Protein AF-A0A7W1JD80-F1 (afdb_monomer_lite)

pLDDT: mean 76.84, std 12.44, range [43.03, 94.75]

Foldseek 3Di:
DWAWEAAAPRLIDIARLLVCVLQLVQLLVLLVVDPPSVVVNVQSVVCVVVVHSYGYCHVQNVDLVSVVSSLRSSVSSVVVCVVVVPPSCPCVVRCVSVVVSSVVSVVVSVVPDDD

Structure (mmCIF, N/CA/C/O backbone):
data_AF-A0A7W1JD80-F1
#
_entry.id   AF-A0A7W1JD80-F1
#
loop_
_atom_site.group_PDB
_atom_site.id
_atom_site.type_symbol
_atom_site.label_atom_id
_atom_site.label_alt_id
_atom_site.label_comp_id
_atom_site.label_asym_id
_atom_site.label_entity_id
_atom_site.label_seq_id
_atom_site.pdbx_PDB_ins_code
_atom_site.Cartn_x
_atom_site.Cartn_y
_atom_site.Cartn_z
_atom_site.occupancy
_atom_site.B_iso_or_equiv
_atom_site.auth_seq_id
_atom_site.auth_comp_id
_atom_site.auth_asym_id
_atom_site.auth_atom_id
_atom_site.pdbx_PDB_model_num
ATOM 1 N N . MET A 1 1 ? -1.823 -10.042 -17.863 1.00 52.50 1 MET A N 1
ATOM 2 C CA . MET A 1 1 ? -2.337 -10.353 -16.512 1.00 52.50 1 MET A CA 1
ATOM 3 C C . MET A 1 1 ? -2.307 -9.073 -15.698 1.00 52.50 1 MET A C 1
ATOM 5 O O . MET A 1 1 ? -1.339 -8.329 -15.827 1.00 52.50 1 MET A O 1
ATOM 9 N N . SER A 1 2 ? -3.361 -8.812 -14.931 1.00 57.25 2 SER A N 1
ATOM 10 C CA . SER A 1 2 ? -3.515 -7.640 -14.057 1.00 57.25 2 SER A CA 1
ATOM 11 C C . SER A 1 2 ? -3.456 -8.102 -12.603 1.00 57.25 2 SER A C 1
ATOM 13 O O . SER A 1 2 ? -3.815 -9.249 -12.342 1.00 57.25 2 SER A O 1
ATOM 15 N N . TYR A 1 3 ? -3.009 -7.245 -11.687 1.00 67.06 3 TYR A N 1
ATOM 16 C CA . TYR A 1 3 ? -3.169 -7.506 -10.255 1.00 67.06 3 TYR A CA 1
ATOM 17 C C . TYR A 1 3 ? -4.463 -6.877 -9.744 1.00 67.06 3 TYR A C 1
ATOM 19 O O . TYR A 1 3 ? -4.990 -5.955 -10.378 1.00 67.06 3 TYR A O 1
ATOM 27 N N . ILE A 1 4 ? -4.943 -7.353 -8.599 1.00 60.94 4 ILE A N 1
ATOM 28 C CA . ILE A 1 4 ? -6.041 -6.743 -7.850 1.00 60.94 4 ILE A CA 1
ATOM 29 C C . ILE A 1 4 ? -5.649 -6.745 -6.368 1.00 60.94 4 ILE A C 1
ATOM 31 O O . ILE A 1 4 ? -5.332 -7.800 -5.821 1.00 60.94 4 ILE A O 1
ATOM 35 N N . ILE A 1 5 ? -5.652 -5.572 -5.731 1.00 66.50 5 ILE A N 1
ATOM 36 C CA . ILE A 1 5 ? -5.660 -5.472 -4.266 1.00 66.50 5 ILE A CA 1
ATOM 37 C C . ILE A 1 5 ? -7.098 -5.192 -3.854 1.00 66.50 5 ILE A C 1
ATOM 39 O O . ILE A 1 5 ? -7.606 -4.110 -4.155 1.00 66.50 5 ILE A O 1
ATOM 43 N N . ASP A 1 6 ? -7.760 -6.156 -3.227 1.00 66.69 6 ASP A N 1
ATOM 44 C CA . ASP A 1 6 ? -9.093 -5.930 -2.678 1.00 66.69 6 ASP A CA 1
ATOM 45 C C . ASP A 1 6 ? -8.962 -5.078 -1.410 1.00 66.69 6 ASP A C 1
ATOM 47 O O . ASP A 1 6 ? -8.194 -5.389 -0.491 1.00 66.69 6 ASP A O 1
ATOM 51 N N . GLY A 1 7 ? -9.640 -3.935 -1.423 1.00 61.62 7 GLY A N 1
ATOM 52 C CA . GLY A 1 7 ? -9.552 -2.909 -0.397 1.00 61.62 7 GLY A CA 1
ATOM 53 C C . GLY A 1 7 ? -10.924 -2.592 0.180 1.00 61.62 7 GLY A C 1
ATOM 54 O O . GLY A 1 7 ? -11.953 -2.851 -0.436 1.00 61.62 7 GLY A O 1
ATOM 55 N N . ALA A 1 8 ? -10.962 -1.990 1.369 1.00 58.62 8 ALA A N 1
ATOM 56 C CA . ALA A 1 8 ? -12.231 -1.679 2.021 1.00 58.62 8 ALA A CA 1
ATOM 57 C C . ALA A 1 8 ? -13.147 -0.797 1.142 1.00 58.62 8 ALA A C 1
ATOM 59 O O . ALA A 1 8 ? -12.688 0.118 0.454 1.00 58.62 8 ALA A O 1
ATOM 60 N N . GLN A 1 9 ? -14.460 -1.044 1.227 1.00 58.97 9 GLN A N 1
ATOM 61 C CA . GLN A 1 9 ? -15.522 -0.245 0.589 1.00 58.97 9 GLN A CA 1
ATOM 62 C C . GLN A 1 9 ? -15.524 -0.262 -0.956 1.00 58.97 9 GLN A C 1
ATOM 64 O O . GLN A 1 9 ? -15.876 0.738 -1.589 1.00 58.97 9 GLN A O 1
ATOM 69 N N . GLY A 1 10 ? -15.158 -1.391 -1.576 1.00 60.41 10 GLY A N 1
ATOM 70 C CA . GLY A 1 10 ? -15.202 -1.561 -3.038 1.00 60.41 10 GLY A CA 1
ATOM 71 C C . GLY A 1 10 ? -14.173 -0.701 -3.770 1.00 60.41 10 GLY A C 1
ATOM 72 O O . GLY A 1 10 ? -14.408 -0.237 -4.888 1.00 60.41 10 GLY A O 1
ATOM 73 N N . GLN A 1 11 ? -13.053 -0.419 -3.105 1.00 63.47 11 GLN A N 1
ATOM 74 C CA . GLN A 1 11 ? -11.950 0.360 -3.652 1.00 63.47 11 GLN A CA 1
ATOM 75 C C . GLN A 1 11 ? -10.893 -0.555 -4.271 1.00 63.47 11 GLN A C 1
ATOM 77 O O . GLN A 1 11 ? -9.716 -0.368 -4.001 1.00 63.47 11 GLN A O 1
ATOM 82 N N . ASP A 1 12 ? -11.286 -1.528 -5.096 1.00 68.88 12 ASP A N 1
ATOM 83 C CA . ASP A 1 12 ? -10.377 -2.516 -5.683 1.00 68.88 12 ASP A CA 1
ATOM 84 C C . ASP A 1 12 ? -9.228 -1.848 -6.469 1.00 68.88 12 ASP A C 1
ATOM 86 O O . ASP A 1 12 ? -9.407 -1.032 -7.396 1.00 68.88 12 ASP A O 1
ATOM 90 N N . TRP A 1 13 ? -7.992 -2.218 -6.147 1.00 69.69 13 TRP A N 1
ATOM 91 C CA . TRP A 1 13 ? -6.794 -1.680 -6.781 1.00 69.69 13 TRP A CA 1
ATOM 92 C C . TRP A 1 13 ? -6.397 -2.595 -7.924 1.00 69.69 13 TRP A C 1
ATOM 94 O O . TRP A 1 13 ? -5.564 -3.479 -7.771 1.00 69.69 13 TRP A O 1
ATOM 104 N N . GLN A 1 14 ? -7.002 -2.380 -9.085 1.00 68.50 14 GLN A N 1
ATOM 105 C CA . GLN A 1 14 ? -6.587 -3.069 -10.303 1.00 68.50 14 GLN A CA 1
ATOM 106 C C . GLN A 1 14 ? -5.490 -2.295 -11.036 1.00 68.50 14 GLN A C 1
ATOM 108 O O . GLN A 1 14 ? -5.590 -1.069 -11.157 1.00 68.50 14 GLN A O 1
ATOM 113 N N . GLY A 1 15 ? -4.484 -3.004 -11.549 1.00 69.88 15 GLY A N 1
ATOM 114 C CA . GLY A 1 15 ? -3.402 -2.419 -12.344 1.00 69.88 15 GLY A CA 1
ATOM 115 C C . GLY A 1 15 ? -2.549 -3.462 -13.069 1.00 69.88 15 GLY A C 1
ATOM 116 O O . GLY A 1 15 ? -2.834 -4.662 -13.037 1.00 69.88 15 GLY A O 1
ATOM 117 N N . ALA A 1 16 ? -1.495 -3.016 -13.755 1.00 67.56 16 ALA A N 1
ATOM 118 C CA . ALA A 1 16 ? -0.592 -3.918 -14.466 1.00 67.56 16 ALA A CA 1
ATOM 119 C C . ALA A 1 16 ? 0.195 -4.787 -13.472 1.00 67.56 16 ALA A C 1
ATOM 121 O O . ALA A 1 16 ? 0.819 -4.256 -12.560 1.00 67.56 16 ALA A O 1
ATOM 122 N N . ASN A 1 17 ? 0.189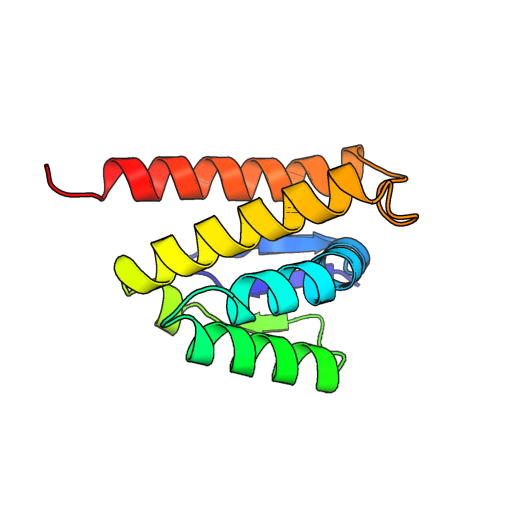 -6.116 -13.644 1.00 69.62 17 ASN A N 1
ATOM 123 C CA . ASN A 1 17 ? 0.783 -7.073 -12.690 1.00 69.62 17 ASN A CA 1
ATOM 124 C C . ASN A 1 17 ? 2.229 -6.731 -12.285 1.00 69.62 17 ASN A C 1
ATOM 126 O O . ASN A 1 17 ? 2.624 -6.897 -11.137 1.00 69.62 17 ASN A O 1
ATOM 130 N N . TRP A 1 18 ? 3.016 -6.189 -13.214 1.00 68.81 18 TRP A N 1
ATOM 131 C CA . TRP A 1 18 ? 4.397 -5.816 -12.934 1.00 68.81 18 TRP A CA 1
ATOM 132 C C . TRP A 1 18 ? 4.523 -4.647 -11.939 1.00 68.81 18 TRP A C 1
ATOM 134 O O . TRP A 1 18 ? 5.522 -4.588 -11.231 1.00 68.81 18 TRP A O 1
ATOM 144 N N . VAL A 1 19 ? 3.525 -3.758 -11.824 1.00 73.00 19 VAL A N 1
ATOM 145 C CA . VAL A 1 19 ? 3.496 -2.690 -10.806 1.00 73.00 19 VAL A CA 1
ATOM 146 C C . VAL A 1 19 ? 3.373 -3.303 -9.414 1.00 73.00 19 VAL A C 1
ATOM 148 O O . VAL A 1 19 ? 4.132 -2.930 -8.526 1.00 73.00 19 VAL A O 1
ATOM 151 N N . PHE A 1 20 ? 2.498 -4.299 -9.231 1.00 75.38 20 PHE A N 1
ATOM 152 C CA . PHE A 1 20 ? 2.412 -5.047 -7.972 1.00 75.38 20 PHE A CA 1
ATOM 153 C C . PHE A 1 20 ? 3.721 -5.767 -7.651 1.00 75.38 20 PHE A C 1
ATOM 155 O O . PHE A 1 20 ? 4.232 -5.606 -6.549 1.00 75.38 20 PHE A O 1
ATOM 162 N N . LEU A 1 21 ? 4.319 -6.465 -8.622 1.00 75.44 21 LEU A N 1
ATOM 163 C CA . LEU A 1 21 ? 5.630 -7.108 -8.447 1.00 75.44 21 LEU A CA 1
ATOM 164 C C . LEU A 1 21 ? 6.742 -6.106 -8.090 1.00 75.44 21 LEU A C 1
ATOM 166 O O . LEU A 1 21 ? 7.640 -6.424 -7.322 1.00 75.44 21 LEU A O 1
ATOM 170 N N . SER A 1 22 ? 6.677 -4.888 -8.628 1.00 78.81 22 SER A N 1
ATOM 171 C CA . SER A 1 22 ? 7.663 -3.836 -8.352 1.00 78.81 22 SER A CA 1
ATOM 172 C C . SER A 1 22 ? 7.466 -3.184 -6.984 1.00 78.81 22 SER A C 1
ATOM 174 O O . SER A 1 22 ? 8.421 -2.667 -6.410 1.00 78.81 22 SER A O 1
ATOM 176 N N . MET A 1 23 ? 6.229 -3.183 -6.483 1.00 79.75 23 MET A N 1
ATOM 177 C CA . MET A 1 23 ? 5.836 -2.579 -5.210 1.00 79.75 23 MET A CA 1
ATOM 178 C C . MET A 1 23 ? 5.896 -3.566 -4.042 1.00 79.75 23 MET A C 1
ATOM 180 O O . MET A 1 23 ? 6.081 -3.124 -2.914 1.00 79.75 23 MET A O 1
ATOM 184 N N . SER A 1 24 ? 5.738 -4.870 -4.275 1.00 84.31 24 SER A N 1
ATOM 185 C CA . SER A 1 24 ? 5.531 -5.877 -3.228 1.00 84.31 24 SER A CA 1
ATOM 186 C C . SER A 1 24 ? 6.726 -6.021 -2.282 1.00 84.31 24 SER A C 1
ATOM 188 O O . SER A 1 24 ? 6.542 -5.975 -1.068 1.00 84.31 24 SER A O 1
ATOM 190 N N . GLU A 1 25 ? 7.955 -6.085 -2.800 1.00 87.81 25 GLU A N 1
ATOM 191 C CA . GLU A 1 25 ? 9.172 -6.105 -1.973 1.00 87.81 25 GLU A CA 1
ATOM 192 C C . GLU A 1 25 ? 9.374 -4.804 -1.160 1.00 87.81 25 GLU A C 1
ATOM 194 O O . GLU A 1 25 ? 9.520 -4.884 0.066 1.00 87.81 25 GLU A O 1
ATOM 199 N N . PRO A 1 26 ? 9.355 -3.595 -1.769 1.00 89.06 26 PRO A N 1
ATOM 200 C CA . PRO A 1 26 ? 9.429 -2.340 -1.019 1.00 89.06 26 PRO A CA 1
ATOM 201 C C . PRO A 1 26 ? 8.320 -2.181 0.025 1.00 89.06 26 PRO A C 1
ATOM 203 O O . PRO A 1 26 ? 8.572 -1.659 1.112 1.00 89.06 26 PRO A O 1
ATOM 206 N N . LEU A 1 27 ? 7.109 -2.633 -0.298 1.00 89.75 27 LEU A N 1
ATOM 207 C CA . LEU A 1 27 ? 5.946 -2.565 0.578 1.00 89.75 27 LEU A CA 1
ATOM 208 C C . LEU A 1 27 ? 6.068 -3.518 1.761 1.00 89.75 27 LEU A C 1
ATOM 210 O O . LEU A 1 27 ? 5.799 -3.108 2.887 1.00 89.75 27 LEU A O 1
ATOM 214 N N . LEU A 1 28 ? 6.537 -4.746 1.542 1.00 92.19 28 LEU A N 1
ATOM 215 C CA . LEU A 1 28 ? 6.799 -5.689 2.624 1.00 92.19 28 LEU A CA 1
ATOM 216 C C . LEU A 1 28 ? 7.852 -5.138 3.592 1.00 92.19 28 LEU A C 1
ATOM 218 O O . LEU A 1 28 ? 7.640 -5.160 4.803 1.00 92.19 28 LEU A O 1
ATOM 222 N N . ALA A 1 29 ? 8.945 -4.577 3.066 1.00 91.81 29 ALA A N 1
ATOM 223 C CA . ALA A 1 29 ? 9.975 -3.948 3.888 1.00 91.81 29 ALA A CA 1
ATOM 224 C C . ALA A 1 29 ? 9.422 -2.761 4.699 1.00 91.81 29 ALA A C 1
ATOM 226 O O . ALA A 1 29 ? 9.726 -2.626 5.881 1.00 91.81 29 ALA A O 1
ATOM 227 N N . ALA A 1 30 ? 8.581 -1.920 4.090 1.00 92.75 30 ALA A N 1
ATOM 228 C CA . ALA A 1 30 ? 7.939 -0.806 4.783 1.00 92.75 30 ALA A CA 1
ATOM 229 C C . ALA A 1 30 ? 6.979 -1.272 5.891 1.00 92.75 30 ALA A C 1
ATOM 231 O O . ALA A 1 30 ? 6.983 -0.708 6.985 1.00 92.75 30 ALA A O 1
ATOM 232 N N . LEU A 1 31 ? 6.182 -2.316 5.638 1.00 94.19 31 LEU A N 1
ATOM 233 C CA . LEU A 1 31 ? 5.270 -2.885 6.633 1.00 94.19 31 LEU A CA 1
ATOM 234 C C . LEU A 1 31 ? 6.037 -3.454 7.833 1.00 94.19 31 LEU A C 1
ATOM 236 O O . LEU A 1 31 ? 5.677 -3.166 8.968 1.00 94.19 31 LEU A O 1
ATOM 240 N N . GLN A 1 32 ? 7.130 -4.186 7.612 1.00 94.38 32 GLN A N 1
ATOM 241 C CA . GLN A 1 32 ? 7.937 -4.778 8.693 1.00 94.38 32 GLN A CA 1
ATOM 242 C C . GLN A 1 32 ? 8.554 -3.745 9.651 1.00 94.38 32 GLN A C 1
ATOM 244 O O . GLN A 1 32 ? 8.861 -4.065 10.798 1.00 94.38 32 GLN A O 1
ATOM 249 N N . GLU A 1 33 ? 8.723 -2.501 9.206 1.00 94.75 33 GLU A N 1
ATOM 250 C CA . GLU A 1 33 ? 9.251 -1.409 10.029 1.00 94.75 33 GLU A CA 1
ATOM 251 C C . GLU A 1 33 ? 8.166 -0.683 10.843 1.00 94.75 33 GLU A C 1
ATOM 253 O O . GLU A 1 33 ? 8.478 0.087 11.757 1.00 94.75 33 GLU A O 1
ATOM 258 N N . ILE A 1 34 ? 6.884 -0.917 10.546 1.00 92.50 34 ILE A N 1
ATOM 259 C CA . ILE A 1 34 ? 5.760 -0.281 11.234 1.00 92.50 34 ILE A CA 1
ATOM 260 C C . ILE A 1 34 ? 5.208 -1.233 12.299 1.00 92.50 34 ILE A C 1
ATOM 262 O O . ILE A 1 34 ? 4.615 -2.267 12.009 1.00 92.50 34 ILE A O 1
ATOM 266 N N . LYS A 1 35 ? 5.333 -0.842 13.571 1.00 90.81 35 LYS A N 1
ATOM 267 C CA . LYS A 1 35 ? 4.751 -1.590 14.694 1.00 90.81 35 LYS A CA 1
ATOM 268 C C . LYS A 1 35 ? 3.232 -1.738 14.529 1.00 90.81 35 LYS A C 1
ATOM 270 O O . LYS A 1 35 ? 2.527 -0.726 14.465 1.00 90.81 35 LYS A O 1
ATOM 275 N N . GLY A 1 36 ? 2.713 -2.966 14.568 1.00 89.19 36 GLY A N 1
ATOM 276 C CA . GLY A 1 36 ? 1.280 -3.232 14.391 1.00 89.19 36 GLY A CA 1
ATOM 277 C C . GLY A 1 36 ? 0.855 -3.509 12.945 1.00 89.19 36 GLY A C 1
ATOM 278 O O . GLY A 1 36 ? -0.347 -3.600 12.700 1.00 89.19 36 GLY A O 1
ATOM 279 N N . ALA A 1 37 ? 1.799 -3.590 12.003 1.00 93.06 37 ALA A N 1
ATOM 280 C CA . ALA A 1 37 ? 1.554 -3.925 10.600 1.00 93.06 37 ALA A CA 1
ATOM 281 C C . ALA A 1 37 ? 1.718 -5.422 10.289 1.00 93.06 37 ALA A C 1
ATOM 283 O O . ALA A 1 37 ? 1.606 -5.815 9.128 1.00 93.06 37 ALA A O 1
ATOM 284 N N . GLU A 1 38 ? 1.986 -6.256 11.297 1.00 94.75 38 GLU A N 1
ATOM 285 C CA . GLU A 1 38 ? 2.278 -7.683 11.142 1.00 94.75 38 GLU A CA 1
ATOM 286 C C . GLU A 1 38 ? 1.199 -8.420 10.321 1.00 94.75 38 GLU A C 1
ATOM 288 O O . GLU A 1 38 ? 1.577 -9.108 9.376 1.00 94.75 38 GLU A O 1
ATOM 293 N N . PRO A 1 39 ? -0.120 -8.197 10.531 1.00 93.50 39 PRO A N 1
ATOM 294 C CA . PRO A 1 39 ? -1.154 -8.864 9.731 1.00 93.50 39 PRO A CA 1
ATOM 295 C C . PRO A 1 39 ? -1.114 -8.509 8.235 1.00 93.50 39 PRO A C 1
ATOM 297 O O . PRO A 1 39 ? -1.375 -9.354 7.381 1.00 93.50 39 PRO A O 1
ATOM 300 N N . LEU A 1 40 ? -0.779 -7.256 7.903 1.00 91.69 40 LEU A N 1
ATOM 301 C CA . LEU A 1 40 ? -0.636 -6.811 6.513 1.00 91.69 40 LEU A CA 1
ATOM 302 C C . LEU A 1 40 ? 0.639 -7.386 5.884 1.00 91.69 40 LEU A C 1
ATOM 304 O O . LEU A 1 40 ? 0.624 -7.791 4.722 1.00 91.69 40 LEU A O 1
ATOM 308 N N . ALA A 1 41 ? 1.737 -7.421 6.646 1.00 93.19 41 ALA A N 1
ATOM 309 C CA . ALA A 1 41 ? 3.013 -7.966 6.195 1.00 93.19 41 ALA A CA 1
ATOM 310 C C . ALA A 1 41 ? 2.915 -9.471 5.910 1.00 93.19 41 ALA A C 1
ATOM 312 O O . ALA A 1 41 ? 3.392 -9.924 4.870 1.00 93.19 41 ALA A O 1
ATOM 313 N N . GLU A 1 42 ? 2.269 -10.228 6.800 1.00 93.44 42 GLU A N 1
ATOM 314 C CA . GLU A 1 42 ? 2.042 -11.668 6.642 1.00 93.44 42 GLU A CA 1
ATOM 315 C C . GLU A 1 42 ? 1.247 -11.959 5.369 1.00 93.44 42 GLU A C 1
ATOM 317 O O . GLU A 1 42 ? 1.709 -12.720 4.518 1.00 93.44 42 GLU A O 1
ATOM 322 N N . ARG A 1 43 ? 0.111 -11.282 5.166 1.00 90.75 43 ARG A N 1
ATOM 323 C CA . ARG A 1 43 ? -0.747 -11.554 4.006 1.00 90.75 43 ARG A CA 1
ATOM 324 C C . ARG A 1 43 ? -0.117 -11.132 2.676 1.00 90.75 43 ARG A C 1
ATOM 326 O O . ARG A 1 43 ? -0.294 -11.802 1.655 1.00 90.75 43 ARG A O 1
ATOM 333 N N . LEU A 1 44 ? 0.668 -10.052 2.681 1.00 89.62 44 LEU A N 1
ATOM 334 C CA . LEU A 1 44 ? 1.464 -9.664 1.519 1.00 89.62 44 LEU A CA 1
ATOM 335 C C . LEU A 1 44 ? 2.539 -10.712 1.205 1.00 89.62 44 LEU A C 1
ATOM 337 O O . LEU A 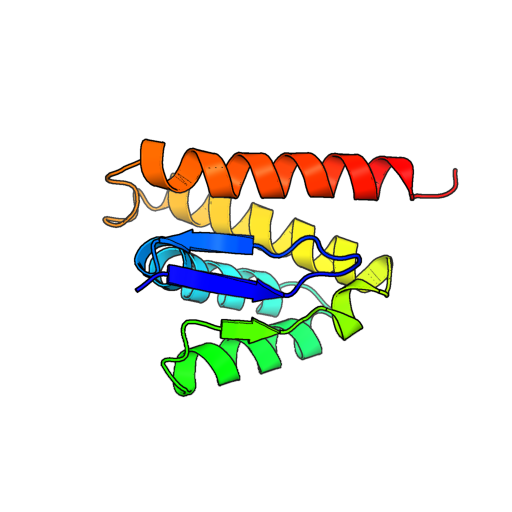1 44 ? 2.669 -11.112 0.050 1.00 89.62 44 LEU A O 1
ATOM 341 N N . ALA A 1 45 ? 3.273 -11.191 2.213 1.00 89.44 45 ALA A N 1
ATOM 342 C CA . ALA A 1 45 ? 4.298 -12.216 2.030 1.00 89.44 45 ALA A CA 1
ATOM 343 C C . ALA A 1 45 ? 3.705 -13.539 1.514 1.00 89.44 45 ALA A C 1
ATOM 345 O O . ALA A 1 45 ? 4.269 -14.158 0.611 1.00 89.44 45 ALA A O 1
ATOM 346 N N . GLU A 1 46 ? 2.546 -13.954 2.029 1.00 88.31 46 GLU A N 1
ATOM 347 C CA . GLU A 1 46 ? 1.805 -15.116 1.526 1.00 88.31 46 GLU A CA 1
ATOM 348 C C . GLU A 1 46 ? 1.407 -14.947 0.057 1.00 88.31 46 GLU A C 1
ATOM 350 O O . GLU A 1 46 ? 1.629 -15.848 -0.752 1.00 88.31 46 GLU 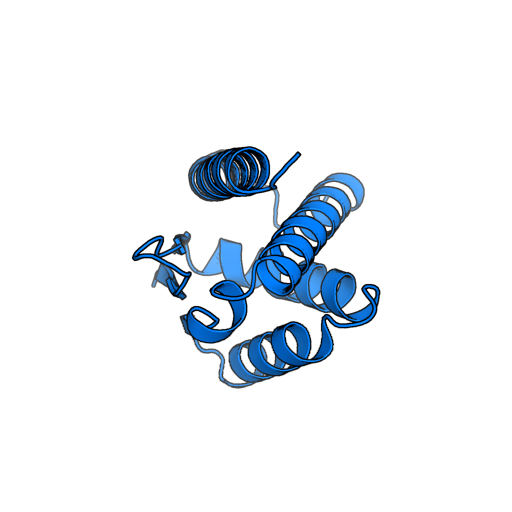A O 1
ATOM 355 N N . THR A 1 47 ? 0.890 -13.772 -0.309 1.00 85.12 47 THR A N 1
ATOM 356 C CA . THR A 1 47 ? 0.504 -13.461 -1.693 1.00 85.12 47 THR A CA 1
ATOM 357 C C . THR A 1 47 ? 1.704 -13.506 -2.641 1.00 85.12 47 THR A C 1
ATOM 359 O O . THR A 1 47 ? 1.610 -14.070 -3.733 1.00 85.12 47 THR A O 1
ATOM 362 N N . MET A 1 48 ? 2.849 -12.965 -2.210 1.00 83.44 48 MET A N 1
ATOM 363 C CA . MET A 1 48 ? 4.105 -13.017 -2.964 1.00 83.44 48 MET A CA 1
ATOM 364 C C . MET A 1 48 ? 4.585 -14.460 -3.168 1.00 83.44 48 MET A C 1
ATOM 366 O O . MET A 1 48 ? 4.954 -14.821 -4.282 1.00 83.44 48 MET A O 1
ATOM 370 N N . ASN A 1 49 ? 4.536 -15.295 -2.124 1.00 82.75 49 ASN A N 1
ATOM 371 C CA . ASN A 1 49 ? 4.931 -16.707 -2.200 1.00 82.75 49 ASN A CA 1
ATOM 372 C C . ASN A 1 49 ? 3.995 -17.545 -3.079 1.00 82.75 49 ASN A C 1
ATOM 374 O O . ASN A 1 49 ? 4.434 -18.513 -3.695 1.00 82.75 49 ASN A O 1
ATOM 378 N N . ALA A 1 50 ? 2.711 -17.189 -3.134 1.00 80.25 50 ALA A N 1
ATOM 379 C CA . ALA A 1 50 ? 1.727 -17.858 -3.976 1.00 80.25 50 ALA A CA 1
ATOM 380 C C . ALA A 1 50 ? 1.850 -17.490 -5.467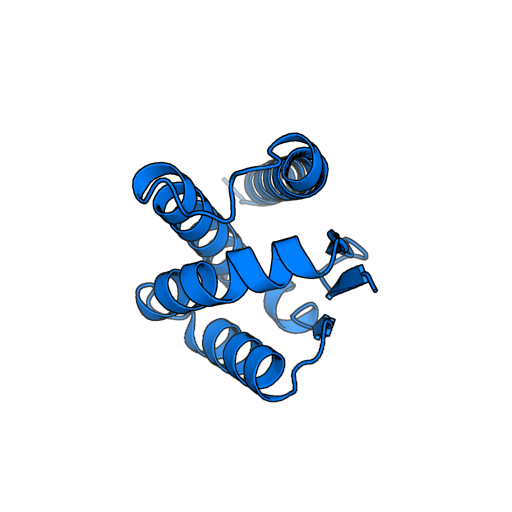 1.00 80.25 50 ALA A C 1
ATOM 382 O O . ALA A 1 50 ? 1.092 -18.027 -6.275 1.00 80.25 50 ALA A O 1
ATOM 383 N N . GLU A 1 51 ? 2.734 -16.545 -5.825 1.00 71.00 51 GLU A N 1
ATOM 384 C CA . GLU A 1 51 ? 2.822 -15.925 -7.160 1.00 71.00 51 GLU A CA 1
ATOM 385 C C . GLU A 1 51 ? 1.455 -15.424 -7.671 1.00 71.00 51 GLU A C 1
ATOM 387 O O . GLU A 1 51 ? 1.196 -15.302 -8.872 1.00 71.00 51 GLU A O 1
ATOM 392 N N . SER A 1 52 ? 0.557 -15.125 -6.729 1.00 68.31 52 SER A N 1
ATOM 393 C CA . SER A 1 52 ? -0.788 -14.651 -6.995 1.00 68.31 52 SER A CA 1
ATOM 394 C C . SER A 1 52 ? -0.726 -13.150 -7.246 1.00 68.31 52 SER A C 1
ATOM 396 O O . SER A 1 52 ? -0.242 -12.386 -6.416 1.00 68.31 52 SER A O 1
ATOM 398 N N . GLY A 1 53 ? -1.274 -12.697 -8.374 1.00 68.81 53 GLY A N 1
ATOM 399 C CA . GLY A 1 53 ? -1.514 -11.269 -8.613 1.00 68.81 53 GLY A CA 1
ATOM 400 C C . GLY A 1 53 ? -2.661 -10.697 -7.765 1.00 68.81 53 GLY A C 1
ATOM 401 O O . GLY A 1 53 ? -3.131 -9.599 -8.046 1.00 68.81 53 GLY A O 1
ATOM 402 N N . TYR A 1 54 ? -3.177 -11.442 -6.788 1.00 78.81 54 TYR A N 1
ATOM 403 C CA . TYR A 1 54 ? -4.333 -11.067 -5.979 1.00 78.81 54 TYR A CA 1
ATOM 404 C C . TYR A 1 54 ? -3.966 -10.967 -4.500 1.00 78.81 54 TYR A C 1
ATOM 406 O O . TYR A 1 54 ? -3.603 -11.981 -3.904 1.00 78.81 54 TYR A O 1
ATOM 414 N N . LEU A 1 55 ? -4.106 -9.770 -3.924 1.00 83.12 55 LEU A N 1
ATOM 415 C CA . LEU A 1 55 ? -3.934 -9.490 -2.497 1.00 83.12 55 LEU A CA 1
ATOM 416 C C . LEU A 1 55 ? -5.275 -9.043 -1.906 1.00 83.12 55 LEU A C 1
ATOM 418 O O . LEU A 1 55 ? -5.761 -7.971 -2.248 1.00 83.12 55 LEU A O 1
ATOM 422 N N . ASP A 1 56 ? -5.848 -9.814 -0.989 1.00 83.38 56 ASP A N 1
ATOM 423 C CA . ASP A 1 56 ? -7.067 -9.416 -0.273 1.00 83.38 56 ASP A CA 1
ATOM 424 C C . ASP A 1 56 ? -6.733 -8.921 1.132 1.00 83.38 56 ASP A C 1
ATOM 426 O O . ASP A 1 56 ? -6.309 -9.696 1.986 1.00 83.38 56 ASP A O 1
ATOM 430 N N . ILE A 1 57 ? -6.916 -7.631 1.388 1.00 83.06 57 ILE A N 1
ATOM 431 C CA . ILE A 1 57 ? -6.731 -7.015 2.713 1.00 83.06 57 ILE A CA 1
ATOM 432 C C . ILE A 1 57 ? -7.963 -6.201 3.119 1.00 83.06 57 ILE A C 1
ATOM 434 O O . ILE A 1 57 ? -7.872 -5.312 3.967 1.00 83.06 57 ILE A O 1
ATOM 438 N N . SER A 1 58 ? -9.106 -6.474 2.491 1.00 81.81 58 SER A N 1
ATOM 439 C CA . SER A 1 58 ? -10.345 -5.713 2.649 1.00 81.81 58 SER A CA 1
ATOM 440 C C . SER A 1 58 ? -10.801 -5.644 4.114 1.00 81.81 58 SER A C 1
ATOM 442 O O . SER A 1 58 ? -11.002 -4.546 4.636 1.00 81.81 58 SER A O 1
ATOM 444 N N . ASP A 1 59 ? -10.842 -6.792 4.794 1.00 86.00 59 ASP A N 1
ATOM 445 C CA . ASP A 1 59 ? -11.134 -6.965 6.225 1.00 86.00 59 ASP A CA 1
ATOM 446 C C . ASP A 1 59 ? -10.180 -6.168 7.129 1.00 86.00 59 ASP A C 1
ATOM 448 O O . ASP A 1 59 ? -10.600 -5.512 8.084 1.00 86.00 59 ASP A O 1
ATOM 452 N N . LEU A 1 60 ? -8.882 -6.186 6.819 1.00 86.31 60 LEU A N 1
ATOM 453 C CA . LEU A 1 60 ? -7.872 -5.463 7.585 1.00 86.31 60 LEU A CA 1
ATOM 454 C C . LEU A 1 60 ? -8.079 -3.953 7.455 1.00 86.31 60 LEU A C 1
ATOM 456 O O . LEU A 1 60 ? -7.973 -3.232 8.448 1.00 86.31 60 LEU A O 1
ATOM 460 N N . LEU A 1 61 ? -8.412 -3.469 6.257 1.00 85.31 61 LEU A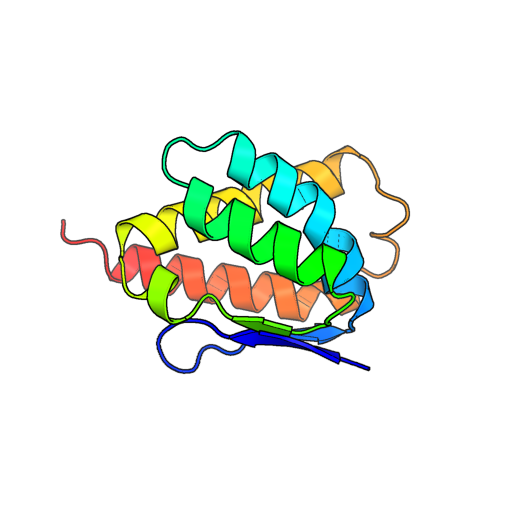 N 1
ATOM 461 C CA . LEU A 1 61 ? -8.597 -2.045 5.975 1.00 85.31 61 LEU A CA 1
ATOM 462 C C . LEU A 1 61 ? -9.915 -1.463 6.515 1.00 85.31 61 LEU A C 1
ATOM 464 O O . LEU A 1 61 ? -10.044 -0.237 6.556 1.00 85.31 61 LEU A O 1
ATOM 468 N N . GLU A 1 62 ? -10.855 -2.284 6.996 1.00 83.62 62 GLU A N 1
ATOM 469 C CA . GLU A 1 62 ? -12.031 -1.796 7.740 1.00 83.62 62 GLU A CA 1
ATOM 470 C C . GLU A 1 62 ? -11.632 -1.092 9.045 1.00 83.62 62 GLU A C 1
ATOM 472 O O . GLU A 1 62 ? -12.324 -0.188 9.518 1.00 83.62 62 GLU A O 1
ATOM 477 N N . SER A 1 63 ? -10.488 -1.470 9.625 1.00 84.88 63 SER A N 1
ATOM 478 C CA . SER A 1 63 ? -9.925 -0.791 10.787 1.00 84.88 63 SER A CA 1
ATOM 479 C C . SER A 1 63 ? -9.264 0.530 10.375 1.00 84.88 63 SER A C 1
ATOM 481 O O . SER A 1 63 ? -8.260 0.506 9.656 1.00 84.88 63 SER A O 1
ATOM 483 N N . PRO A 1 64 ? -9.697 1.692 10.908 1.00 83.38 64 PRO A N 1
ATOM 484 C CA . PRO A 1 64 ? -9.073 2.979 10.588 1.00 83.38 64 PRO A CA 1
ATOM 485 C C . PRO A 1 64 ? -7.575 3.010 10.911 1.00 83.38 64 PRO A C 1
ATOM 487 O O . PRO A 1 64 ? -6.778 3.600 10.183 1.00 83.38 64 PRO A O 1
ATOM 490 N N . LYS A 1 65 ? -7.177 2.324 11.991 1.00 87.75 65 LYS A N 1
ATOM 491 C CA . LYS A 1 65 ? -5.775 2.196 12.396 1.00 87.75 65 LYS A CA 1
ATOM 492 C C . LYS A 1 65 ? -4.967 1.422 11.355 1.00 87.75 65 LYS A C 1
ATOM 494 O O . LYS A 1 65 ? -3.868 1.841 11.008 1.00 87.75 65 LYS A O 1
ATOM 499 N N . MET A 1 66 ? -5.494 0.298 10.880 1.00 88.81 66 MET A N 1
ATOM 500 C CA . MET A 1 66 ? -4.789 -0.554 9.926 1.00 88.81 66 MET A CA 1
ATOM 501 C C . MET A 1 66 ? -4.763 0.071 8.529 1.00 88.81 66 MET A C 1
ATOM 503 O O . MET A 1 66 ? -3.744 0.009 7.851 1.00 88.81 66 MET A O 1
ATOM 507 N N . ASN A 1 67 ? -5.828 0.777 8.145 1.00 84.81 67 ASN A N 1
ATOM 508 C CA . ASN A 1 67 ? -5.842 1.590 6.935 1.00 84.81 67 ASN A CA 1
ATOM 509 C C . ASN A 1 67 ? -4.754 2.678 6.972 1.00 84.81 67 ASN A C 1
ATOM 511 O O . ASN A 1 67 ? -3.998 2.838 6.017 1.00 84.81 67 ASN A O 1
ATOM 515 N N . ALA A 1 68 ? -4.584 3.370 8.103 1.00 85.12 68 ALA A N 1
ATOM 516 C CA . ALA A 1 68 ? -3.500 4.341 8.261 1.00 85.12 68 ALA A CA 1
ATOM 517 C C . ALA A 1 68 ? -2.103 3.696 8.160 1.00 85.12 68 ALA A C 1
ATOM 519 O O . ALA A 1 68 ? -1.210 4.261 7.527 1.00 85.12 68 ALA A O 1
ATOM 520 N N . VAL A 1 69 ? -1.916 2.506 8.745 1.00 90.56 69 VAL A N 1
ATOM 521 C CA . VAL A 1 69 ? -0.671 1.725 8.630 1.00 90.56 69 VAL A CA 1
ATOM 522 C C . VAL A 1 69 ? -0.391 1.345 7.176 1.00 90.56 69 VAL A C 1
ATOM 524 O O . VAL A 1 69 ? 0.720 1.572 6.698 1.00 90.56 69 VAL A O 1
ATOM 527 N N . TRP A 1 70 ? -1.392 0.828 6.463 1.00 88.31 70 TRP A N 1
ATOM 528 C CA . TRP A 1 70 ? -1.289 0.471 5.051 1.00 88.31 70 TRP A CA 1
ATOM 529 C C . TRP A 1 70 ? -0.886 1.669 4.190 1.00 88.31 70 TRP A C 1
ATOM 531 O O . TRP A 1 70 ? 0.094 1.599 3.451 1.00 88.31 70 TRP A O 1
ATOM 541 N N . LEU A 1 71 ? -1.583 2.798 4.334 1.00 87.06 71 LEU A N 1
ATOM 542 C CA . LEU A 1 71 ? -1.292 4.013 3.570 1.00 87.06 71 LEU A CA 1
ATOM 543 C C . LEU A 1 71 ? 0.118 4.545 3.845 1.00 87.06 71 LEU A C 1
ATOM 545 O O . LEU A 1 71 ? 0.807 4.950 2.909 1.00 87.06 71 LEU A O 1
ATOM 549 N N . LYS A 1 72 ? 0.574 4.499 5.104 1.00 89.94 72 LYS A N 1
ATOM 550 C CA . LYS A 1 72 ? 1.952 4.861 5.455 1.00 89.94 72 LYS A CA 1
ATOM 551 C C . LYS A 1 72 ? 2.965 3.919 4.798 1.00 89.94 72 LYS A C 1
ATOM 553 O O . LYS A 1 72 ? 3.960 4.384 4.253 1.00 89.94 72 LYS A O 1
ATOM 558 N N . ALA A 1 73 ? 2.722 2.611 4.832 1.00 91.06 73 ALA A N 1
ATOM 559 C CA . ALA A 1 73 ? 3.629 1.639 4.230 1.00 91.06 73 ALA A CA 1
ATOM 560 C C . ALA A 1 73 ? 3.737 1.816 2.710 1.00 91.06 73 ALA A C 1
ATOM 562 O O . ALA A 1 73 ? 4.829 1.742 2.152 1.00 91.06 73 ALA A O 1
ATOM 563 N N . VAL A 1 74 ? 2.615 2.108 2.048 1.00 87.56 74 VAL A N 1
ATOM 564 C CA . VAL A 1 74 ? 2.584 2.421 0.616 1.00 87.56 74 VAL A CA 1
ATOM 565 C C . VAL A 1 74 ? 3.417 3.669 0.304 1.00 87.56 74 VAL A C 1
ATOM 567 O O . VAL A 1 74 ? 4.154 3.672 -0.681 1.00 87.56 74 VAL A O 1
ATOM 570 N N . ASP A 1 75 ? 3.376 4.695 1.153 1.00 86.44 75 ASP A N 1
ATOM 571 C CA . ASP A 1 75 ? 4.208 5.892 0.985 1.00 86.44 75 ASP A CA 1
ATOM 572 C C . ASP A 1 75 ? 5.693 5.625 1.119 1.00 86.44 75 ASP A C 1
ATOM 574 O O . ASP A 1 75 ? 6.476 6.047 0.263 1.00 86.44 75 ASP A O 1
ATOM 578 N N . ASP A 1 76 ? 6.073 4.904 2.169 1.00 90.19 76 ASP A N 1
ATOM 579 C CA . ASP A 1 76 ? 7.463 4.544 2.411 1.00 90.19 76 ASP A CA 1
ATOM 580 C C . ASP A 1 76 ? 7.992 3.661 1.266 1.00 90.19 76 ASP A C 1
ATOM 582 O O . ASP A 1 76 ? 9.125 3.838 0.811 1.00 90.19 76 ASP A O 1
ATOM 586 N N . ALA A 1 77 ? 7.159 2.764 0.729 1.00 88.19 77 ALA A N 1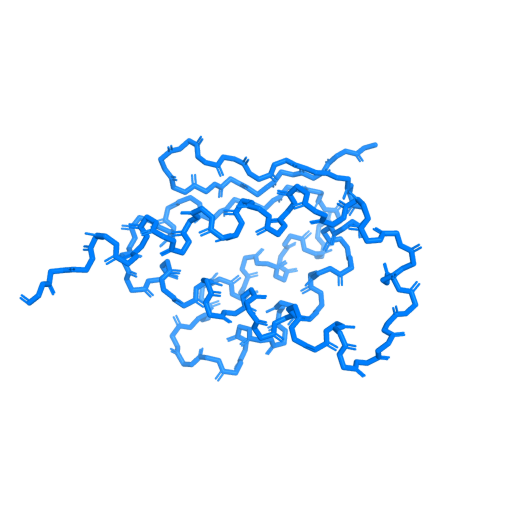
ATOM 587 C CA . ALA A 1 77 ? 7.480 1.946 -0.437 1.00 88.19 77 ALA A CA 1
ATOM 588 C C . ALA A 1 77 ? 7.699 2.792 -1.702 1.00 88.19 77 ALA A C 1
ATOM 590 O O . ALA A 1 77 ? 8.715 2.629 -2.384 1.00 88.19 77 ALA A O 1
ATOM 591 N N . ILE A 1 78 ? 6.801 3.742 -1.992 1.00 83.06 78 ILE A N 1
ATOM 592 C CA . ILE A 1 78 ? 6.938 4.667 -3.130 1.00 83.06 78 ILE A CA 1
ATOM 593 C C . ILE A 1 78 ? 8.207 5.516 -2.983 1.00 83.06 78 ILE A C 1
ATOM 595 O O . ILE A 1 78 ? 8.945 5.693 -3.956 1.00 83.06 78 ILE A O 1
ATOM 599 N N . ALA A 1 79 ? 8.486 6.032 -1.783 1.00 85.38 79 ALA A N 1
ATOM 600 C CA . ALA A 1 79 ? 9.686 6.818 -1.510 1.00 85.38 79 ALA A CA 1
ATOM 601 C C . ALA A 1 79 ? 10.959 6.003 -1.785 1.00 85.38 79 ALA A C 1
ATOM 603 O O . ALA A 1 79 ? 11.820 6.451 -2.542 1.00 85.38 79 ALA A O 1
ATOM 604 N N . ARG A 1 80 ? 11.031 4.761 -1.288 1.00 83.88 80 ARG A N 1
ATOM 605 C CA . ARG A 1 80 ? 12.156 3.842 -1.544 1.00 83.88 80 ARG A CA 1
ATOM 606 C C . ARG A 1 80 ? 12.347 3.549 -3.026 1.00 83.88 80 ARG A C 1
ATOM 608 O O . ARG A 1 80 ? 13.482 3.494 -3.499 1.00 83.88 80 ARG A O 1
ATOM 615 N N . MET A 1 81 ? 11.257 3.363 -3.766 1.00 80.38 81 MET A N 1
ATOM 616 C CA . MET A 1 81 ? 11.323 3.127 -5.209 1.00 80.38 81 MET A CA 1
ATOM 617 C C . MET A 1 81 ? 11.865 4.336 -5.971 1.00 80.38 81 MET A C 1
ATOM 619 O O . MET A 1 81 ? 12.661 4.156 -6.895 1.00 80.38 81 MET A O 1
ATOM 623 N N . ARG A 1 82 ? 11.490 5.552 -5.552 1.00 79.06 82 ARG A N 1
ATOM 624 C CA . ARG A 1 82 ? 12.012 6.810 -6.109 1.00 79.06 82 ARG A CA 1
ATOM 625 C C . ARG A 1 82 ? 13.491 7.014 -5.779 1.00 79.06 82 ARG A C 1
ATOM 627 O O . ARG A 1 82 ? 14.256 7.380 -6.663 1.00 79.06 82 ARG A O 1
ATOM 634 N N . GLU A 1 83 ? 13.899 6.753 -4.538 1.00 76.81 83 GLU A N 1
ATOM 635 C CA . GLU A 1 83 ? 15.282 6.942 -4.076 1.00 76.81 83 GLU A CA 1
ATOM 636 C C . GLU A 1 83 ? 16.263 5.943 -4.686 1.00 76.81 83 GLU A C 1
ATOM 638 O O . GLU A 1 83 ? 17.373 6.316 -5.063 1.00 76.81 83 GLU A O 1
ATOM 643 N N . ARG A 1 84 ? 15.870 4.670 -4.817 1.00 65.81 84 ARG A N 1
ATOM 644 C CA . ARG A 1 84 ? 16.755 3.632 -5.364 1.00 65.81 84 ARG A CA 1
ATOM 645 C C . ARG A 1 84 ? 16.967 3.737 -6.872 1.00 65.81 84 ARG A C 1
ATOM 647 O O . ARG A 1 84 ? 17.748 2.952 -7.402 1.00 65.81 84 ARG A O 1
ATOM 654 N N . GLY A 1 85 ? 16.267 4.644 -7.566 1.00 57.78 85 GLY A N 1
ATOM 655 C CA . GLY A 1 85 ? 16.242 4.664 -9.030 1.00 57.78 85 GLY A CA 1
ATOM 656 C C . GLY A 1 85 ? 15.936 3.272 -9.580 1.00 57.78 85 GLY A C 1
ATOM 657 O O . GLY A 1 85 ? 16.587 2.832 -10.526 1.00 57.78 85 GLY A O 1
ATOM 658 N N . SER A 1 86 ? 15.040 2.542 -8.894 1.00 58.47 86 SER A N 1
ATOM 659 C CA . SER A 1 86 ? 14.818 1.121 -9.145 1.00 58.47 86 SER A CA 1
ATOM 660 C C . SER A 1 86 ? 14.549 0.930 -10.632 1.00 58.47 86 SER A C 1
ATOM 662 O O . SER A 1 86 ? 13.738 1.661 -11.202 1.00 58.47 86 SER A O 1
ATOM 664 N N . ALA A 1 87 ? 15.194 -0.060 -11.256 1.00 52.56 87 ALA A N 1
ATOM 665 C CA . ALA A 1 87 ? 15.054 -0.399 -12.677 1.00 52.56 87 ALA A CA 1
ATOM 666 C C . ALA A 1 87 ? 13.612 -0.782 -13.086 1.00 52.56 87 ALA A C 1
ATOM 668 O O . ALA A 1 87 ? 13.351 -1.267 -14.183 1.00 52.56 87 ALA A O 1
ATOM 669 N N . HIS A 1 88 ? 12.652 -0.630 -12.183 1.00 54.41 88 HIS A N 1
ATOM 670 C CA . HIS A 1 88 ? 11.233 -0.855 -12.390 1.00 54.41 88 HIS A CA 1
ATOM 671 C C . HIS A 1 88 ? 10.448 0.463 -12.510 1.00 54.41 88 HIS A C 1
ATOM 673 O O . HIS A 1 88 ? 9.320 0.456 -12.979 1.00 54.41 88 HIS A O 1
ATOM 679 N N . TRP A 1 89 ? 11.057 1.619 -12.220 1.00 61.66 89 TRP A N 1
ATOM 680 C CA . TRP A 1 89 ? 10.485 2.957 -12.448 1.00 61.66 89 TRP A CA 1
ATOM 681 C C . TRP A 1 89 ? 10.699 3.456 -13.896 1.00 61.66 89 TRP A C 1
ATOM 683 O O . TRP A 1 89 ? 10.854 4.646 -14.149 1.00 61.66 89 TRP A O 1
ATOM 693 N N . HIS A 1 90 ? 10.764 2.558 -14.884 1.00 60.41 90 HIS A N 1
ATOM 694 C CA . HIS A 1 90 ? 11.016 2.935 -16.286 1.00 60.41 90 HIS A CA 1
ATOM 695 C C . HIS A 1 90 ? 9.748 3.295 -17.079 1.00 60.41 90 HIS A C 1
ATOM 697 O O . HIS A 1 90 ? 9.862 3.657 -18.247 1.00 60.41 90 HIS A O 1
ATOM 703 N N . ARG A 1 91 ? 8.561 3.216 -16.458 1.00 69.50 91 ARG A N 1
ATOM 704 C CA . ARG A 1 91 ? 7.259 3.574 -17.055 1.00 69.50 91 ARG A CA 1
ATOM 705 C C . ARG A 1 91 ? 6.362 4.304 -16.046 1.00 69.50 91 ARG A C 1
ATOM 707 O O . ARG A 1 91 ? 5.441 3.696 -15.496 1.00 69.50 91 ARG A O 1
ATOM 714 N N . PRO A 1 92 ? 6.671 5.566 -15.706 1.00 66.94 92 PRO A N 1
ATOM 715 C CA . PRO A 1 92 ? 5.904 6.338 -14.725 1.00 66.94 92 PRO A CA 1
ATOM 716 C C . PRO A 1 92 ? 4.408 6.442 -15.064 1.00 66.94 92 PRO A C 1
ATOM 718 O O . PRO A 1 92 ? 3.586 6.438 -14.152 1.00 66.94 92 PRO A O 1
ATOM 721 N N . GLU A 1 93 ? 4.047 6.444 -16.347 1.00 74.38 93 GLU A N 1
ATOM 722 C CA . GLU A 1 93 ? 2.667 6.467 -16.844 1.00 74.38 93 GLU A CA 1
ATOM 723 C C . GLU A 1 93 ? 1.843 5.241 -16.415 1.00 74.38 93 GLU A C 1
ATOM 725 O O . GLU A 1 93 ? 0.634 5.325 -16.223 1.00 74.38 93 GLU A O 1
ATOM 730 N N . GLU A 1 94 ? 2.489 4.095 -16.204 1.00 70.44 94 GLU A N 1
ATOM 731 C CA . GLU A 1 94 ? 1.818 2.884 -15.725 1.00 70.44 94 GLU A CA 1
ATOM 732 C C . GLU A 1 94 ? 1.675 2.875 -14.189 1.00 70.44 94 GLU A C 1
ATOM 734 O O . GLU A 1 94 ? 0.821 2.167 -13.651 1.00 70.44 94 GLU A O 1
ATOM 739 N N . PHE A 1 95 ? 2.458 3.700 -13.479 1.00 71.94 95 PHE A N 1
ATOM 740 C CA . PHE A 1 95 ? 2.303 3.947 -12.041 1.00 71.94 95 PHE A CA 1
ATOM 741 C C . PHE A 1 95 ? 1.264 5.029 -11.730 1.00 71.94 95 PHE A C 1
ATOM 743 O O . PHE A 1 95 ? 0.707 5.011 -10.633 1.00 71.94 95 PHE A O 1
ATOM 750 N N . GLU A 1 96 ? 0.986 5.962 -12.647 1.00 74.62 96 GLU A N 1
ATOM 751 C CA . GLU A 1 96 ? 0.042 7.070 -12.422 1.00 74.62 96 GLU A CA 1
ATOM 752 C C . GLU A 1 96 ? -1.326 6.606 -11.884 1.00 74.62 96 GLU A C 1
ATOM 754 O O . GLU A 1 96 ? -1.733 7.116 -10.837 1.00 74.62 96 GLU A O 1
ATOM 759 N N . PRO A 1 97 ? -2.003 5.587 -12.456 1.00 74.25 97 PRO A N 1
ATOM 760 C CA . PRO A 1 97 ? -3.288 5.120 -11.930 1.00 74.25 97 PRO A CA 1
ATOM 761 C C . PRO A 1 97 ? -3.198 4.559 -10.504 1.00 74.25 97 PRO A C 1
ATOM 763 O O . PRO A 1 97 ? -4.125 4.717 -9.706 1.00 74.25 97 PRO A O 1
ATOM 766 N N . PHE A 1 98 ? -2.082 3.907 -10.167 1.00 75.50 98 PHE A N 1
ATOM 767 C CA . PHE A 1 98 ? -1.822 3.411 -8.816 1.00 75.50 98 PHE A CA 1
ATOM 768 C C . PHE A 1 98 ? -1.607 4.577 -7.844 1.00 75.50 98 PHE A C 1
ATOM 770 O O . PHE A 1 98 ? -2.255 4.634 -6.800 1.00 75.50 98 PHE A O 1
ATOM 777 N N . LEU A 1 99 ? -0.771 5.551 -8.213 1.00 75.31 99 LEU A N 1
ATOM 778 C CA . LEU A 1 99 ? -0.493 6.744 -7.409 1.00 75.31 99 LEU A CA 1
ATOM 779 C C . LEU A 1 99 ? -1.747 7.600 -7.182 1.00 75.31 99 LEU A C 1
ATOM 781 O O . LEU A 1 99 ? -1.973 8.075 -6.068 1.00 75.31 99 LEU A O 1
ATOM 785 N N . GLU A 1 100 ? -2.591 7.766 -8.201 1.00 77.75 100 GLU A N 1
ATOM 786 C CA . GLU A 1 100 ? -3.873 8.462 -8.077 1.00 77.75 100 GLU A CA 1
ATOM 787 C C . GLU A 1 100 ? -4.822 7.756 -7.104 1.00 77.75 100 GLU A C 1
ATOM 789 O O . GLU A 1 100 ? -5.472 8.417 -6.289 1.00 77.75 100 GLU A O 1
ATOM 794 N N . LYS A 1 101 ? -4.902 6.419 -7.152 1.00 74.25 101 LYS A N 1
ATOM 795 C CA . LYS A 1 101 ? -5.710 5.636 -6.203 1.00 74.25 101 LYS A CA 1
ATOM 796 C C . LYS A 1 101 ? -5.194 5.784 -4.771 1.00 74.25 101 LYS A C 1
ATOM 798 O O . LYS A 1 101 ? -5.989 6.065 -3.875 1.00 74.25 101 LYS A O 1
ATOM 803 N N . VAL A 1 102 ? -3.877 5.705 -4.564 1.00 75.00 102 VAL A N 1
ATOM 804 C CA . VAL A 1 102 ? -3.244 5.959 -3.256 1.00 75.00 102 VAL A CA 1
ATOM 805 C C . VAL A 1 102 ? -3.593 7.360 -2.745 1.00 75.00 102 VAL A C 1
ATOM 807 O O . VAL A 1 102 ? -4.013 7.516 -1.598 1.00 75.00 102 VAL A O 1
ATOM 810 N N . ALA A 1 103 ? -3.482 8.386 -3.593 1.00 73.50 103 ALA A N 1
ATOM 811 C CA . ALA A 1 103 ? -3.804 9.765 -3.228 1.00 73.50 103 ALA A CA 1
ATOM 812 C C . ALA A 1 103 ? -5.286 9.952 -2.850 1.00 73.50 103 ALA A C 1
ATOM 814 O O . ALA A 1 103 ? -5.585 10.623 -1.857 1.00 73.50 103 ALA A O 1
ATOM 815 N N . LYS A 1 104 ? -6.217 9.333 -3.591 1.00 72.75 104 LYS A N 1
ATOM 816 C CA . LYS A 1 104 ? -7.657 9.358 -3.271 1.00 72.75 104 LYS A CA 1
ATOM 817 C C . LYS A 1 104 ? -7.946 8.718 -1.914 1.00 72.75 104 LYS A C 1
ATOM 819 O O . LYS A 1 104 ? -8.687 9.294 -1.122 1.00 72.75 104 LYS A O 1
ATOM 824 N N . LEU A 1 105 ? -7.328 7.577 -1.616 1.00 66.69 105 LEU A N 1
ATOM 825 C CA . LEU A 1 105 ? -7.544 6.859 -0.357 1.00 66.69 105 LEU A CA 1
ATOM 826 C C . LEU A 1 105 ? -6.957 7.582 0.846 1.00 66.69 105 LEU A C 1
ATOM 828 O O . LEU A 1 105 ? -7.599 7.637 1.890 1.00 66.69 105 LEU A O 1
ATOM 832 N N . LYS A 1 106 ? -5.797 8.222 0.695 1.00 70.06 106 LYS A N 1
ATOM 833 C CA . LYS A 1 106 ? -5.284 9.133 1.724 1.00 70.06 106 LYS A CA 1
ATOM 834 C C . LYS A 1 106 ? -6.248 10.266 2.016 1.00 70.06 106 LYS A C 1
ATOM 836 O O . LYS A 1 106 ? -6.494 10.557 3.177 1.00 70.06 106 LYS A O 1
ATOM 841 N N . ASN A 1 107 ? -6.799 10.893 0.978 1.00 72.56 107 ASN A N 1
ATOM 842 C CA . ASN A 1 107 ? -7.767 11.970 1.154 1.00 72.56 107 ASN A CA 1
ATOM 843 C C . ASN A 1 107 ? -9.017 11.462 1.899 1.00 72.56 107 ASN A C 1
ATOM 845 O O . ASN A 1 107 ? -9.439 12.061 2.881 1.00 72.56 107 ASN A O 1
ATOM 849 N N . LEU A 1 108 ? -9.536 10.288 1.527 1.00 67.44 108 LEU A N 1
ATOM 850 C CA . LEU A 1 108 ? -10.652 9.650 2.234 1.00 67.44 108 LEU A CA 1
ATOM 851 C C . LEU A 1 108 ? -10.312 9.278 3.687 1.00 67.44 108 LEU A C 1
ATOM 853 O O . LEU A 1 108 ? -11.162 9.427 4.561 1.00 67.44 108 LEU A O 1
ATOM 857 N N . ALA A 1 109 ? -9.097 8.809 3.969 1.00 63.97 109 ALA A N 1
ATOM 858 C CA . ALA A 1 109 ? -8.651 8.498 5.326 1.00 63.97 109 ALA A CA 1
ATOM 859 C C . ALA A 1 109 ? -8.471 9.765 6.178 1.00 63.97 109 ALA A C 1
ATOM 861 O O . ALA A 1 109 ? -8.807 9.750 7.358 1.00 63.97 109 ALA A O 1
ATOM 862 N N . LEU A 1 110 ? -7.999 10.868 5.586 1.00 65.38 110 LEU A N 1
ATOM 863 C CA . LEU A 1 110 ? -7.885 12.174 6.247 1.00 65.38 110 LEU A CA 1
ATOM 864 C C . LEU A 1 110 ? -9.256 12.759 6.606 1.00 65.38 110 LEU A C 1
ATOM 866 O O . LEU A 1 110 ? -9.409 13.330 7.679 1.00 65.38 110 LEU A O 1
ATOM 870 N N . VAL A 1 111 ? -10.259 12.586 5.741 1.00 64.38 111 VAL A N 1
ATOM 871 C CA . VAL A 1 111 ? -11.637 13.045 5.991 1.00 64.38 111 VAL A CA 1
ATOM 872 C C . VAL A 1 111 ? -12.343 12.202 7.065 1.00 64.38 111 VAL A C 1
ATOM 874 O O . VAL A 1 111 ? -13.240 12.697 7.742 1.00 64.38 111 VAL A O 1
ATOM 877 N N . GLN A 1 112 ? -11.940 10.940 7.243 1.00 56.88 112 GLN A N 1
ATOM 878 C CA . GLN A 1 112 ? -12.539 10.010 8.209 1.00 56.88 112 GLN A CA 1
ATOM 879 C C . GLN A 1 112 ? -11.918 10.064 9.614 1.00 56.88 112 GLN A C 1
ATOM 881 O O . GLN A 1 112 ? -12.433 9.404 10.518 1.00 56.88 112 GLN A O 1
ATOM 886 N N . GLN A 1 113 ? -10.838 10.821 9.835 1.00 46.22 113 GLN A N 1
ATOM 887 C CA . GLN A 1 113 ? -10.293 11.004 11.182 1.00 46.22 113 GLN A CA 1
ATOM 888 C C . GLN A 1 113 ? -11.188 11.974 11.975 1.00 46.22 113 GLN A C 1
ATOM 890 O O . GLN A 1 113 ? -11.351 13.120 11.553 1.00 46.22 113 GLN A O 1
ATOM 895 N N . PRO A 1 114 ? -11.793 11.547 13.102 1.00 43.03 114 PRO A N 1
ATOM 896 C CA . PRO A 1 114 ? -12.497 12.466 13.985 1.00 43.03 114 PRO A CA 1
ATOM 897 C C . PRO A 1 114 ? -11.482 13.443 14.587 1.00 43.03 114 PRO A C 1
ATOM 899 O O . PRO A 1 114 ? -10.422 13.021 15.052 1.00 43.03 114 PRO A O 1
ATOM 902 N N . VAL A 1 115 ? -11.806 14.737 14.533 1.00 48.19 115 VAL A N 1
ATOM 903 C CA . VAL A 1 115 ? -11.057 15.808 15.212 1.00 48.19 115 VAL A CA 1
ATOM 904 C C . VAL A 1 115 ? -11.096 15.599 16.722 1.00 48.19 115 VAL A C 1
ATOM 906 O O . VAL A 1 115 ? -12.194 15.271 17.229 1.00 48.19 115 VAL A O 1
#

Sequence (115 aa):
MSYIIDGAQGQDWQGANWVFLSMSEPLLAALQEIKGAEPLAERLAETMNAESGYLDISDLLESPKMNAVWLKAVDDAIARMRERGSAHWHRPEEFEPFLEKVAKLKNLALVQQPV

Secondary structure (DSSP, 8-state):
-EEEEE-TTT--EEEEHHHHHHHHHHHHHHHHTSTT-HHHHHHHHHHHHTT-SEEE-HHHHTSHHHHHHHHHHHHHHHHHHHHTT-TT-S-HHHHHHHHHHHHHHHHHHHHTS--

Radius of gyration: 13.37 Å; chains: 1; bounding box: 32×34×32 Å